Protein AF-A0A2Z6ZZ87-F1 (afdb_monomer_lite)

Sequence (111 aa):
MAIDKATDKAGRTRADIAKRLLSAWDPRLKNALSQCLHGYDDALAALRLAWSDLSKGHYMELYQDANYAGRGFTSCEQAFIDNSLTSPLTTDNRHLSNYCNILQIIANASY

InterPro domains:
  IPR006501 Pectinesterase inhibitor domain [PF04043] (1-102)
  IPR006501 Pectinesterase inhibitor domain [TIGR01614] (1-108)
  IPR035513 Invertase/pectin methylesterase inhibitor domain superfamily [G3DSA:1.20.140.40] (1-109)
  IPR035513 Invertase/pectin methylesterase inhibitor domain superfamily [SSF101148] (1-108)
  IPR052421 Plant Cell Wall Enzyme Inhibitor [PTHR36710] (2-108)

pLDDT: mean 95.93, std 4.04, range [61.66, 98.19]

Organism: NCBI:txid472368

Radius of gyration: 14.27 Å; chains: 1; bounding box: 32×28×37 Å

Secondary structure (DSSP, 8-state):
-HHHHHHHHHHHHHHHHHHHHHH--SHHHHHHHHHHHHHHHHHHHHHHHHHHHHHHT-HHHHHHHHHHHHHHHHHHHHHHHHTT---TTHHHHHHHHHHHHHHHHHHHHT-

Foldseek 3Di:
DLLVVLLVLLVVVLVVLVVCLVVDDDPLSVQLSVLLNVLSVLLNVLSVVLVVCVVVLVLVSVLVSLVSSLVSLVRSCVSCVVSVHHDPCVVSSVSSNVSSVVSNVVSVVSD

Structure (mmCIF, N/CA/C/O backbone):
data_AF-A0A2Z6ZZ87-F1
#
_entry.id   AF-A0A2Z6ZZ87-F1
#
loop_
_atom_site.group_PDB
_atom_site.id
_atom_site.type_symbol
_atom_site.label_atom_id
_atom_site.label_alt_id
_atom_site.label_comp_id
_atom_site.label_asym_id
_atom_site.label_entity_id
_atom_site.label_seq_id
_atom_site.pdbx_PDB_ins_code
_atom_site.Cartn_x
_atom_site.Cartn_y
_atom_site.Cartn_z
_atom_site.occupancy
_atom_site.B_iso_or_equiv
_atom_site.auth_seq_id
_atom_site.auth_comp_id
_atom_site.auth_asym_id
_atom_site.auth_atom_id
_atom_site.pdbx_PDB_model_num
ATOM 1 N N . MET A 1 1 ? -16.642 3.470 4.856 1.00 78.00 1 MET A N 1
ATOM 2 C CA . MET A 1 1 ? -15.891 4.548 5.542 1.00 78.00 1 MET A CA 1
ATOM 3 C C . MET A 1 1 ? -14.581 4.828 4.791 1.00 78.00 1 MET A C 1
ATOM 5 O O . MET A 1 1 ? -14.271 4.081 3.867 1.00 78.00 1 MET A O 1
ATOM 9 N N . ALA A 1 2 ? -13.835 5.903 5.095 1.00 89.62 2 ALA A N 1
ATOM 10 C CA . ALA A 1 2 ? -12.570 6.212 4.397 1.00 89.62 2 ALA A CA 1
ATOM 11 C C . ALA A 1 2 ? -11.536 5.078 4.528 1.00 89.62 2 ALA A C 1
ATOM 13 O O . ALA A 1 2 ? -10.872 4.736 3.553 1.00 89.62 2 ALA A O 1
ATOM 14 N N . ILE A 1 3 ? -11.481 4.446 5.703 1.00 93.44 3 ILE A N 1
ATOM 15 C CA . ILE A 1 3 ? -10.585 3.324 5.987 1.00 93.44 3 ILE A CA 1
ATOM 16 C C . ILE A 1 3 ? -10.903 2.071 5.165 1.00 93.44 3 ILE A C 1
ATOM 18 O O . ILE A 1 3 ? -9.987 1.455 4.637 1.00 93.44 3 ILE A O 1
ATOM 22 N N . ASP A 1 4 ? -12.182 1.742 4.950 1.00 94.56 4 ASP A N 1
ATOM 23 C CA . ASP A 1 4 ? -12.556 0.581 4.127 1.00 94.56 4 ASP A CA 1
ATOM 24 C C . ASP A 1 4 ? -12.129 0.803 2.671 1.00 94.56 4 ASP A C 1
ATOM 26 O O . ASP A 1 4 ? -11.519 -0.061 2.047 1.00 94.56 4 ASP A O 1
ATOM 30 N N . LYS A 1 5 ? -12.359 2.019 2.146 1.00 94.50 5 LYS A N 1
ATOM 31 C CA . LYS A 1 5 ? -11.925 2.393 0.791 1.00 94.50 5 LYS A CA 1
ATOM 32 C C . LYS A 1 5 ? -10.404 2.328 0.642 1.00 94.50 5 LYS A C 1
ATOM 34 O O . LYS A 1 5 ? -9.927 1.914 -0.417 1.00 94.50 5 LYS A O 1
ATOM 39 N N . ALA A 1 6 ? -9.663 2.740 1.672 1.00 95.44 6 ALA A N 1
ATOM 40 C CA . ALA A 1 6 ? -8.209 2.650 1.703 1.00 95.44 6 ALA A CA 1
ATOM 41 C C . ALA A 1 6 ? -7.752 1.187 1.667 1.00 95.44 6 ALA A C 1
ATOM 43 O O . ALA A 1 6 ? -6.984 0.819 0.782 1.00 95.44 6 ALA A O 1
ATOM 44 N N . THR A 1 7 ? -8.284 0.346 2.556 1.00 96.38 7 THR A N 1
ATOM 45 C CA . THR A 1 7 ? -7.941 -1.080 2.659 1.00 96.38 7 THR A CA 1
ATOM 46 C C . THR A 1 7 ? -8.257 -1.836 1.369 1.00 96.38 7 THR A C 1
ATOM 48 O O . THR A 1 7 ? -7.391 -2.529 0.833 1.00 96.38 7 THR A O 1
ATOM 51 N N . ASP A 1 8 ? -9.448 -1.645 0.798 1.00 96.75 8 ASP A N 1
ATOM 52 C CA . ASP A 1 8 ? -9.861 -2.307 -0.446 1.00 96.75 8 ASP A CA 1
ATOM 53 C C . ASP A 1 8 ? -9.016 -1.878 -1.646 1.00 96.75 8 ASP A C 1
ATOM 55 O O . ASP A 1 8 ? -8.719 -2.670 -2.549 1.00 96.75 8 ASP A O 1
ATOM 59 N N . LYS A 1 9 ? -8.668 -0.589 -1.721 1.00 96.88 9 LYS A N 1
ATOM 60 C CA . LYS A 1 9 ? -7.823 -0.084 -2.801 1.00 96.88 9 LYS A CA 1
ATOM 61 C C . LYS A 1 9 ? -6.384 -0.568 -2.630 1.00 96.88 9 LYS A C 1
ATOM 63 O O . LYS A 1 9 ? -5.828 -1.072 -3.599 1.00 96.88 9 LYS A O 1
ATOM 68 N N . ALA A 1 10 ? -5.830 -0.504 -1.421 1.00 97.31 10 ALA A N 1
ATOM 69 C CA . ALA A 1 10 ? -4.483 -0.980 -1.126 1.00 97.31 10 ALA A CA 1
ATOM 70 C C . ALA A 1 10 ? -4.356 -2.477 -1.427 1.00 97.31 10 ALA A C 1
ATOM 72 O O . ALA A 1 10 ? -3.398 -2.885 -2.074 1.00 97.31 10 ALA A O 1
ATOM 73 N N . GLY A 1 11 ? -5.359 -3.284 -1.066 1.00 97.88 11 GLY A N 1
ATOM 74 C CA . GLY A 1 11 ? -5.385 -4.719 -1.352 1.00 97.88 11 GLY A CA 1
ATOM 75 C C . GLY A 1 11 ? -5.366 -5.030 -2.850 1.00 97.88 11 GLY A C 1
ATOM 76 O O . GLY A 1 11 ? -4.602 -5.888 -3.298 1.00 97.88 11 GLY A O 1
ATOM 77 N N . ARG A 1 12 ? -6.157 -4.300 -3.647 1.00 97.81 12 ARG A N 1
ATOM 78 C CA . ARG A 1 12 ? -6.165 -4.443 -5.113 1.00 97.81 12 ARG A CA 1
ATOM 79 C C . ARG A 1 12 ? -4.845 -4.012 -5.740 1.00 97.81 12 ARG A C 1
ATOM 81 O O . ARG A 1 12 ? -4.275 -4.773 -6.518 1.00 97.81 12 ARG A O 1
ATOM 88 N N . THR A 1 13 ? -4.325 -2.846 -5.367 1.00 97.75 13 THR A N 1
ATOM 89 C CA . THR A 1 13 ? -3.053 -2.351 -5.906 1.00 97.75 13 THR A CA 1
ATOM 90 C C . THR A 1 13 ? -1.889 -3.272 -5.518 1.00 97.75 13 THR A C 1
ATOM 92 O O . THR A 1 13 ? -1.061 -3.595 -6.365 1.00 97.75 13 THR A O 1
ATOM 95 N N . ARG A 1 14 ? -1.878 -3.809 -4.292 1.00 98.12 14 ARG A N 1
ATOM 96 C CA . ARG A 1 14 ? -0.922 -4.830 -3.827 1.00 98.12 14 ARG A CA 1
ATOM 97 C C . ARG A 1 14 ? -0.960 -6.096 -4.682 1.00 98.12 14 ARG A C 1
ATOM 99 O O . ARG A 1 14 ? 0.086 -6.610 -5.076 1.00 98.12 14 ARG A O 1
ATOM 106 N N . ALA A 1 15 ? -2.154 -6.594 -5.005 1.00 98.00 15 ALA A N 1
ATOM 107 C CA . ALA A 1 15 ? -2.306 -7.744 -5.896 1.00 98.00 15 ALA A CA 1
ATOM 108 C C . ALA A 1 15 ? -1.783 -7.449 -7.314 1.00 98.00 15 ALA A C 1
ATOM 110 O O . ALA A 1 15 ? -1.150 -8.309 -7.930 1.00 98.00 15 ALA A O 1
ATOM 111 N N . ASP A 1 16 ? -1.992 -6.234 -7.820 1.00 97.19 16 ASP A N 1
ATOM 112 C CA . ASP A 1 16 ? -1.482 -5.819 -9.127 1.00 97.19 16 ASP A CA 1
ATOM 113 C C . ASP A 1 16 ? 0.044 -5.641 -9.139 1.00 97.19 16 ASP A C 1
ATOM 115 O O . ASP A 1 16 ? 0.690 -6.037 -10.112 1.00 97.19 16 ASP A O 1
ATOM 119 N N . ILE A 1 17 ? 0.646 -5.136 -8.055 1.00 97.69 17 ILE A N 1
ATOM 120 C CA . ILE A 1 17 ? 2.108 -5.104 -7.869 1.00 97.69 17 ILE A CA 1
ATOM 121 C C . ILE A 1 17 ? 2.677 -6.522 -7.937 1.00 97.69 17 ILE A C 1
ATOM 123 O O . ILE A 1 17 ? 3.612 -6.768 -8.699 1.00 97.69 17 ILE A O 1
ATOM 127 N N . ALA A 1 18 ? 2.087 -7.465 -7.196 1.00 97.88 18 ALA A N 1
ATOM 128 C CA . ALA A 1 18 ? 2.534 -8.856 -7.183 1.00 97.88 18 ALA A CA 1
ATOM 129 C C . ALA A 1 18 ? 2.470 -9.492 -8.583 1.00 97.88 18 ALA A C 1
ATOM 131 O O . ALA A 1 18 ? 3.425 -10.138 -9.015 1.00 97.88 18 ALA A O 1
ATOM 132 N N . LYS A 1 19 ? 1.390 -9.252 -9.341 1.00 97.31 19 LYS A N 1
ATOM 133 C CA . LYS A 1 19 ? 1.277 -9.718 -10.735 1.00 97.31 19 LYS A CA 1
ATOM 134 C C . LYS A 1 19 ? 2.360 -9.116 -11.630 1.00 97.31 19 LYS A C 1
ATOM 136 O O . LYS A 1 19 ? 3.004 -9.844 -12.382 1.00 97.31 19 LYS A O 1
ATOM 141 N N . ARG A 1 20 ? 2.586 -7.800 -11.538 1.00 96.25 20 ARG A N 1
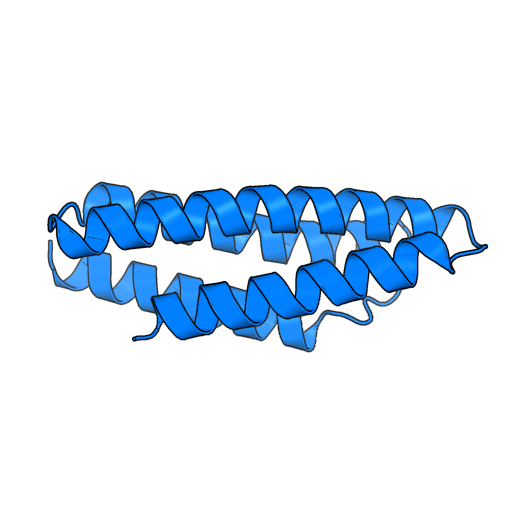ATOM 142 C CA . ARG A 1 20 ? 3.625 -7.106 -12.317 1.00 96.25 20 ARG A CA 1
ATOM 143 C C . ARG A 1 20 ? 5.012 -7.652 -11.996 1.00 96.25 20 ARG A C 1
ATOM 145 O O . ARG A 1 20 ? 5.787 -7.876 -12.922 1.00 96.25 20 ARG A O 1
ATOM 152 N N . LEU A 1 21 ? 5.293 -7.920 -10.720 1.00 96.69 21 LEU A N 1
ATOM 153 C CA . LEU A 1 21 ? 6.570 -8.463 -10.256 1.00 96.69 21 LEU A CA 1
ATOM 154 C C . LEU A 1 21 ? 6.862 -9.836 -10.872 1.00 96.69 21 LEU A C 1
ATOM 156 O O . LEU A 1 21 ? 7.970 -10.055 -11.357 1.00 96.69 21 LEU A O 1
ATOM 160 N N . LEU A 1 22 ? 5.863 -10.724 -10.919 1.00 96.44 22 LEU A N 1
ATOM 161 C CA . LEU A 1 22 ? 5.993 -12.047 -11.542 1.00 96.44 22 LEU A CA 1
ATOM 162 C C . LEU A 1 22 ? 6.333 -11.963 -13.036 1.00 96.44 22 LEU A C 1
ATOM 164 O O . LEU A 1 22 ? 7.086 -12.787 -13.546 1.00 96.44 22 LEU A O 1
ATOM 168 N N . SER A 1 23 ? 5.790 -10.962 -13.730 1.00 95.00 23 SER A N 1
ATOM 169 C CA . 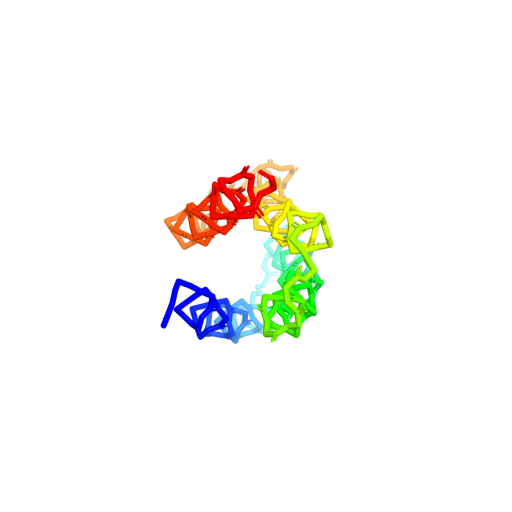SER A 1 23 ? 6.004 -10.755 -15.168 1.00 95.00 23 SER A CA 1
ATOM 170 C C . SER A 1 23 ? 7.201 -9.868 -15.523 1.00 95.00 23 SER A C 1
ATOM 172 O O . SER A 1 23 ? 7.512 -9.725 -16.703 1.00 95.00 23 SER A O 1
ATOM 174 N N . ALA A 1 24 ? 7.845 -9.221 -14.548 1.00 95.69 24 ALA A N 1
ATOM 175 C CA . ALA A 1 24 ? 8.924 -8.277 -14.814 1.00 95.69 24 ALA A CA 1
ATOM 176 C C . ALA A 1 24 ? 10.199 -9.019 -15.239 1.00 95.69 24 ALA A C 1
ATOM 178 O O . ALA A 1 24 ? 10.560 -10.031 -14.646 1.00 95.69 24 ALA A O 1
ATOM 179 N N . TRP A 1 25 ? 10.907 -8.494 -16.240 1.00 95.31 25 TRP A N 1
ATOM 180 C CA . TRP A 1 25 ? 12.197 -9.034 -16.697 1.00 95.31 25 TRP A CA 1
ATOM 181 C C . TRP A 1 25 ? 13.357 -8.106 -16.332 1.00 95.31 25 TRP A C 1
ATOM 183 O O . TRP A 1 25 ? 14.419 -8.593 -15.954 1.00 95.31 25 TRP A O 1
ATOM 193 N N . ASP A 1 26 ? 13.137 -6.785 -16.376 1.00 96.50 26 ASP A N 1
ATOM 194 C CA . ASP A 1 26 ? 14.123 -5.783 -15.955 1.00 96.50 26 ASP A CA 1
ATOM 195 C C . ASP A 1 26 ? 14.411 -5.920 -14.442 1.00 96.50 26 ASP A C 1
ATOM 197 O O . ASP A 1 26 ? 13.485 -5.786 -13.630 1.00 96.50 26 ASP A O 1
ATOM 201 N N . PRO A 1 27 ? 15.673 -6.166 -14.036 1.00 96.62 27 PRO A N 1
ATOM 202 C CA . PRO A 1 27 ? 16.064 -6.248 -12.632 1.00 96.62 27 PRO A CA 1
ATOM 203 C C . PRO A 1 27 ? 15.725 -4.996 -11.814 1.00 96.62 27 PRO A C 1
ATOM 205 O O . PRO A 1 27 ? 15.331 -5.123 -10.655 1.00 96.62 27 PRO A O 1
ATOM 208 N N . ARG A 1 28 ? 15.818 -3.796 -12.403 1.00 97.00 28 ARG A N 1
ATOM 209 C CA . ARG A 1 28 ? 15.466 -2.537 -11.719 1.00 97.00 28 ARG A CA 1
ATOM 210 C C . ARG A 1 28 ? 13.975 -2.473 -11.432 1.00 97.00 28 ARG A C 1
ATOM 212 O O . ARG A 1 28 ? 13.566 -2.111 -10.332 1.00 97.00 28 ARG A O 1
ATOM 219 N N . LEU A 1 29 ? 13.162 -2.892 -12.402 1.00 97.44 29 LEU A N 1
ATOM 220 C CA . LEU A 1 29 ? 11.714 -2.961 -12.237 1.00 97.44 29 LEU A CA 1
ATOM 221 C C . LEU A 1 29 ? 11.326 -4.006 -11.187 1.00 97.44 29 LEU A C 1
ATOM 223 O O . LEU A 1 29 ? 10.460 -3.730 -10.359 1.00 97.44 29 LEU A O 1
ATOM 227 N N . LYS A 1 30 ? 11.984 -5.174 -11.171 1.00 97.62 30 LYS A N 1
ATOM 228 C CA . LYS A 1 30 ? 11.788 -6.178 -10.112 1.00 97.62 30 LYS A CA 1
ATOM 229 C C . LYS A 1 30 ? 12.113 -5.618 -8.733 1.00 97.62 30 LYS A C 1
ATOM 231 O O . LYS A 1 30 ? 11.324 -5.806 -7.813 1.00 97.62 30 LYS A O 1
ATOM 236 N N . ASN A 1 31 ? 13.242 -4.924 -8.597 1.00 97.19 31 ASN A N 1
ATOM 237 C CA . ASN A 1 31 ? 13.652 -4.324 -7.332 1.00 97.19 31 ASN A CA 1
ATOM 238 C C . ASN A 1 31 ? 12.625 -3.287 -6.846 1.00 97.19 31 ASN A C 1
ATOM 240 O O . ASN A 1 31 ? 12.121 -3.404 -5.731 1.00 97.19 31 ASN A O 1
ATOM 244 N N . ALA A 1 32 ? 12.233 -2.344 -7.710 1.00 98.06 32 ALA A N 1
ATOM 245 C CA . ALA A 1 32 ? 11.228 -1.332 -7.382 1.00 98.06 32 ALA A CA 1
ATOM 246 C C . ALA A 1 32 ? 9.874 -1.956 -6.995 1.00 98.06 32 ALA A C 1
ATOM 248 O O . ALA A 1 32 ? 9.289 -1.598 -5.973 1.00 98.06 32 ALA A O 1
ATOM 249 N N . LEU A 1 33 ? 9.391 -2.941 -7.764 1.00 98.19 33 LEU A N 1
ATOM 250 C CA . LEU A 1 33 ? 8.140 -3.645 -7.468 1.00 98.19 33 LEU A CA 1
ATOM 251 C C . LEU A 1 33 ? 8.217 -4.461 -6.172 1.00 98.19 33 LEU A C 1
ATOM 253 O O . LEU A 1 33 ? 7.236 -4.500 -5.438 1.00 98.19 33 LEU A O 1
ATOM 257 N N . SER A 1 34 ? 9.356 -5.088 -5.868 1.00 97.62 34 SER A N 1
ATOM 258 C CA . SER A 1 34 ? 9.548 -5.850 -4.628 1.00 97.62 34 SER A CA 1
ATOM 259 C C . SER A 1 34 ? 9.525 -4.947 -3.395 1.00 97.62 34 SER A C 1
ATOM 261 O O . SER A 1 34 ? 8.870 -5.275 -2.409 1.00 97.62 34 SER A O 1
ATOM 263 N N . GLN A 1 35 ? 10.205 -3.799 -3.449 1.00 97.00 35 GLN A N 1
ATOM 264 C CA . GLN A 1 35 ? 10.184 -2.814 -2.363 1.00 97.00 35 GLN A CA 1
ATOM 265 C C . GLN A 1 35 ? 8.788 -2.213 -2.188 1.00 97.00 35 GLN A C 1
ATOM 267 O O . GLN A 1 35 ? 8.284 -2.117 -1.071 1.00 97.00 35 GLN A O 1
ATOM 272 N N . CYS A 1 36 ? 8.128 -1.881 -3.300 1.00 97.06 36 CYS A N 1
ATOM 273 C CA . CYS A 1 36 ? 6.752 -1.410 -3.276 1.00 97.06 36 CYS A CA 1
ATOM 274 C C . CYS A 1 36 ? 5.804 -2.459 -2.670 1.00 97.06 36 CYS A C 1
ATOM 276 O O . CYS A 1 36 ? 4.960 -2.111 -1.850 1.00 97.06 36 CYS A O 1
ATOM 278 N N . LEU A 1 37 ? 5.960 -3.745 -3.010 1.00 97.38 37 LEU A N 1
ATOM 279 C CA . LEU A 1 37 ? 5.141 -4.823 -2.451 1.00 97.38 37 LEU A CA 1
ATOM 280 C C . LEU A 1 37 ? 5.274 -4.903 -0.927 1.00 97.38 37 LEU A C 1
ATOM 282 O O . LEU A 1 37 ? 4.259 -4.996 -0.241 1.00 97.38 37 LEU A O 1
ATOM 286 N N . HIS A 1 38 ? 6.502 -4.806 -0.411 1.00 96.00 38 HIS A N 1
ATOM 287 C CA . HIS A 1 38 ? 6.758 -4.787 1.028 1.00 96.00 38 HIS A CA 1
ATOM 288 C C . HIS A 1 38 ? 6.093 -3.582 1.707 1.00 96.00 38 HIS A C 1
ATOM 290 O O . HIS A 1 38 ? 5.342 -3.760 2.662 1.00 96.00 38 HIS A O 1
ATOM 296 N N . GLY A 1 39 ? 6.252 -2.378 1.144 1.00 95.56 39 GLY A N 1
ATOM 297 C CA . GLY A 1 39 ? 5.597 -1.174 1.667 1.00 95.56 39 GLY A CA 1
ATOM 298 C C . GLY A 1 39 ? 4.065 -1.260 1.665 1.00 95.56 39 GLY A C 1
ATOM 299 O O . GLY A 1 39 ? 3.418 -0.742 2.572 1.00 95.56 39 GLY A O 1
ATOM 300 N N . TYR A 1 40 ? 3.468 -1.943 0.683 1.00 97.81 40 TYR A N 1
ATOM 301 C CA . TYR A 1 40 ? 2.024 -2.196 0.649 1.00 97.81 40 TYR A CA 1
ATOM 302 C C . TYR A 1 40 ? 1.567 -3.240 1.672 1.00 97.81 40 TYR A C 1
ATOM 304 O O . TYR A 1 40 ? 0.467 -3.103 2.209 1.00 97.81 40 TYR A O 1
ATOM 312 N N . ASP A 1 41 ? 2.369 -4.271 1.943 1.00 97.31 41 ASP A N 1
ATOM 313 C CA . ASP A 1 41 ? 2.066 -5.264 2.979 1.00 97.31 41 ASP A CA 1
ATOM 314 C C . ASP A 1 41 ? 2.067 -4.623 4.373 1.00 97.31 41 ASP A C 1
ATOM 316 O O . ASP A 1 41 ? 1.105 -4.795 5.130 1.00 97.31 41 ASP A O 1
ATOM 320 N N . ASP A 1 42 ? 3.070 -3.792 4.654 1.00 95.69 42 ASP A N 1
ATOM 321 C CA . ASP A 1 42 ? 3.174 -3.018 5.893 1.00 95.69 42 ASP A CA 1
ATOM 322 C C . ASP A 1 42 ? 2.025 -2.005 6.021 1.00 95.69 42 ASP A C 1
ATOM 324 O O . ASP A 1 42 ? 1.370 -1.911 7.064 1.00 95.69 42 ASP A O 1
ATOM 328 N N . ALA A 1 43 ? 1.702 -1.290 4.938 1.00 97.56 43 ALA A N 1
ATOM 329 C CA . ALA A 1 43 ? 0.595 -0.338 4.933 1.00 97.56 43 ALA A CA 1
ATOM 330 C C . ALA A 1 43 ? -0.767 -1.014 5.140 1.00 97.56 43 ALA A C 1
ATOM 332 O O . ALA A 1 43 ? -1.623 -0.478 5.842 1.00 97.56 43 ALA A O 1
ATOM 333 N N . LEU A 1 44 ? -0.983 -2.202 4.568 1.00 98.12 44 LEU A N 1
ATOM 334 C CA . LEU A 1 44 ? -2.201 -2.982 4.793 1.00 98.12 44 LEU A CA 1
ATOM 335 C C . LEU A 1 44 ? -2.313 -3.475 6.235 1.00 98.12 44 LEU A C 1
ATOM 337 O O . LEU A 1 44 ? -3.423 -3.518 6.768 1.00 98.12 44 LEU A O 1
ATOM 341 N N . ALA A 1 45 ? -1.203 -3.858 6.867 1.00 97.62 45 ALA A N 1
ATOM 342 C CA . ALA A 1 45 ? -1.201 -4.212 8.282 1.00 97.62 45 ALA A CA 1
ATOM 343 C C . ALA A 1 45 ? -1.609 -3.007 9.145 1.00 97.62 45 ALA A C 1
ATOM 345 O O . ALA A 1 45 ? -2.540 -3.125 9.941 1.00 97.62 45 ALA A O 1
ATOM 346 N N . ALA A 1 46 ? -1.014 -1.837 8.909 1.00 97.94 46 ALA A N 1
ATOM 347 C CA . ALA A 1 46 ? -1.359 -0.617 9.637 1.00 97.94 46 ALA A CA 1
ATOM 348 C C . ALA A 1 46 ? -2.797 -0.143 9.382 1.00 97.94 46 ALA A C 1
ATOM 350 O O . ALA A 1 46 ? -3.490 0.229 10.320 1.00 97.94 46 ALA A O 1
ATOM 351 N N . LEU A 1 47 ? -3.321 -0.241 8.154 1.00 97.94 47 LEU A N 1
ATOM 352 C CA . LEU A 1 47 ? -4.730 0.080 7.884 1.00 97.94 47 LEU A CA 1
ATOM 353 C C . LEU A 1 47 ? -5.709 -0.824 8.652 1.00 97.94 47 LEU A C 1
ATOM 355 O O . LEU A 1 47 ? -6.795 -0.377 9.021 1.00 97.94 47 LEU A O 1
ATOM 359 N N . ARG A 1 48 ? -5.347 -2.086 8.918 1.00 96.81 48 ARG A N 1
ATOM 360 C CA . ARG A 1 48 ? -6.163 -2.981 9.757 1.00 96.81 48 ARG A CA 1
ATOM 361 C C . ARG A 1 48 ? -6.113 -2.588 11.232 1.00 96.81 48 ARG A C 1
ATOM 363 O O . ARG A 1 48 ? -7.140 -2.673 11.902 1.00 96.81 48 ARG A O 1
ATOM 370 N N . LEU A 1 49 ? -4.951 -2.162 11.725 1.00 97.31 49 LEU A N 1
ATOM 371 C CA . LEU A 1 49 ? -4.796 -1.668 13.095 1.00 97.31 49 LEU A CA 1
ATOM 372 C C . LEU A 1 49 ? -5.573 -0.358 13.291 1.00 97.31 49 LEU A C 1
ATOM 374 O O . LEU A 1 49 ? -6.477 -0.320 14.124 1.00 97.31 49 LEU A O 1
ATOM 378 N N . ALA A 1 50 ? -5.399 0.604 12.381 1.00 96.69 50 ALA A N 1
ATOM 379 C CA . ALA A 1 50 ? -6.179 1.837 12.314 1.00 96.69 50 ALA A CA 1
ATOM 380 C C . ALA A 1 50 ? -7.696 1.576 12.342 1.00 96.69 50 ALA A C 1
ATOM 382 O O . ALA A 1 50 ? -8.455 2.313 12.968 1.00 96.69 50 ALA A O 1
ATOM 383 N N . TRP A 1 51 ? -8.170 0.515 11.682 1.00 96.62 51 TRP A N 1
ATOM 384 C CA . TRP A 1 51 ? -9.589 0.154 11.696 1.00 96.62 51 TRP A CA 1
ATOM 385 C C . TRP A 1 51 ? -10.041 -0.288 13.088 1.00 96.62 51 TRP A C 1
ATOM 387 O O . TRP A 1 51 ? -11.077 0.168 13.579 1.00 96.62 51 TRP A O 1
ATOM 397 N N . SER A 1 52 ? -9.240 -1.133 13.741 1.00 96.38 52 SER A N 1
ATOM 398 C CA . SER A 1 52 ? -9.458 -1.536 15.132 1.00 96.38 52 SER A CA 1
ATOM 399 C C . SER A 1 52 ? -9.474 -0.317 16.056 1.00 96.38 52 SER A C 1
ATOM 401 O O . SER A 1 52 ? -10.377 -0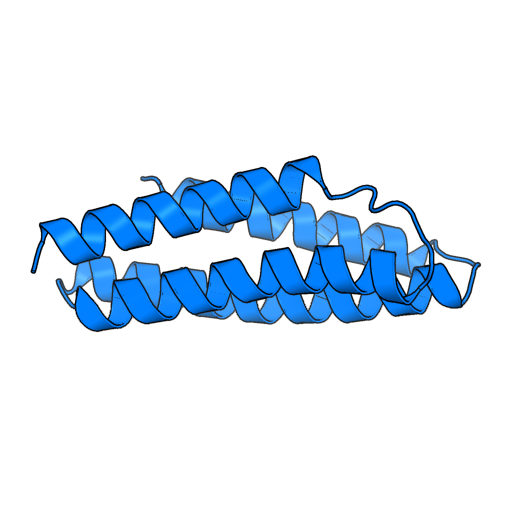.196 16.882 1.00 96.38 52 SER A O 1
ATOM 403 N N . ASP A 1 53 ? -8.531 0.603 15.901 1.00 96.00 53 ASP A N 1
ATOM 404 C CA . ASP A 1 53 ? -8.388 1.751 16.795 1.00 96.00 53 ASP A CA 1
ATOM 405 C C . ASP A 1 53 ? -9.497 2.781 16.618 1.00 96.00 53 ASP A C 1
ATOM 407 O O . ASP A 1 53 ? -10.065 3.251 17.605 1.00 96.00 53 ASP A O 1
ATOM 411 N N . LEU A 1 54 ? -9.932 3.018 15.379 1.00 94.06 54 LEU A N 1
ATOM 412 C CA . LEU A 1 54 ? -11.130 3.808 15.107 1.00 94.06 54 LEU A CA 1
ATOM 413 C C . LEU A 1 54 ? -12.376 3.201 15.771 1.00 94.06 54 LEU A C 1
ATOM 415 O O . LEU A 1 54 ? -13.182 3.935 16.335 1.00 94.06 54 LEU A O 1
ATOM 419 N N . SER A 1 55 ? -12.528 1.872 15.753 1.00 93.88 55 SER A N 1
ATOM 420 C CA . SER A 1 55 ? -13.673 1.205 16.396 1.00 93.88 55 SER A CA 1
ATOM 421 C C . SER A 1 55 ? -13.659 1.297 17.928 1.00 93.88 55 SER A C 1
ATOM 423 O O . SER A 1 55 ? -14.714 1.232 18.557 1.00 93.88 55 SER A O 1
ATOM 425 N N . LYS A 1 56 ? -12.473 1.464 18.525 1.00 95.62 56 LYS A N 1
ATOM 426 C CA . LYS A 1 56 ? -12.260 1.568 19.977 1.00 95.62 56 LYS A CA 1
ATOM 427 C C . LYS A 1 56 ? -12.200 3.014 20.477 1.00 95.62 56 LYS A C 1
ATOM 429 O O . LYS A 1 56 ? -12.158 3.227 21.684 1.00 95.62 56 LYS A O 1
ATOM 434 N N . GLY A 1 57 ? -12.189 3.999 19.575 1.00 94.56 57 GLY A N 1
ATOM 435 C CA . GLY A 1 57 ? -11.983 5.409 19.919 1.00 94.56 57 GLY A CA 1
ATOM 436 C C . GLY A 1 57 ? -10.538 5.745 20.311 1.00 94.56 57 GLY A C 1
ATOM 437 O O . GLY A 1 57 ? -10.299 6.738 20.990 1.00 94.56 57 GLY A O 1
ATOM 438 N N . HIS A 1 58 ? -9.570 4.923 19.903 1.00 97.00 58 HIS A N 1
ATOM 439 C CA . HIS A 1 58 ? -8.139 5.122 20.138 1.00 97.00 58 HIS A CA 1
ATOM 440 C C . HIS A 1 58 ? -7.556 6.058 19.068 1.00 97.00 58 HIS A C 1
ATOM 442 O O . HIS A 1 58 ? -6.899 5.640 18.114 1.00 97.00 58 HIS A O 1
ATOM 448 N N . TYR A 1 59 ? -7.887 7.347 19.152 1.00 96.06 59 TYR A N 1
ATOM 449 C CA . TYR A 1 59 ? -7.597 8.284 18.063 1.00 96.06 59 TYR A CA 1
ATOM 450 C C . TYR A 1 59 ? -6.103 8.613 17.906 1.00 96.06 59 TYR A C 1
ATOM 452 O O . TYR A 1 59 ? -5.665 8.909 16.796 1.00 96.06 59 TYR A O 1
ATOM 460 N N . MET A 1 60 ? -5.295 8.512 18.966 1.00 96.50 60 MET A N 1
ATO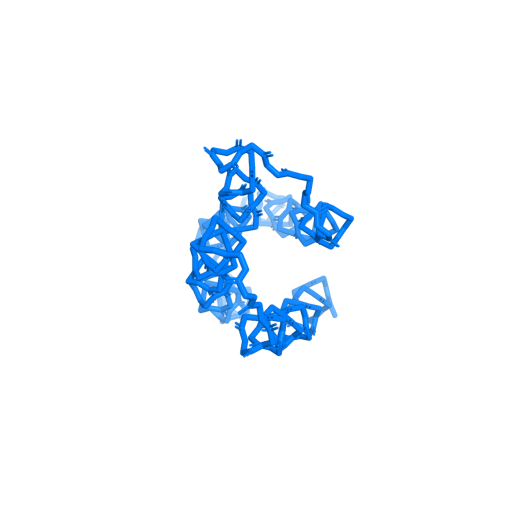M 461 C CA . MET A 1 60 ? -3.842 8.698 18.858 1.00 96.50 60 MET A CA 1
ATOM 462 C C . MET A 1 60 ? -3.195 7.576 18.038 1.00 96.50 60 MET A C 1
ATOM 464 O O . MET A 1 60 ? -2.391 7.843 17.144 1.00 96.50 60 MET A O 1
ATOM 468 N N . GLU A 1 61 ? -3.577 6.332 18.306 1.00 97.62 61 GLU A N 1
ATOM 469 C CA . GLU A 1 61 ? -3.113 5.138 17.605 1.00 97.62 61 GLU A CA 1
ATOM 470 C C . GLU A 1 61 ? -3.615 5.134 16.156 1.00 97.62 61 GLU A C 1
ATOM 472 O O . GLU A 1 61 ? -2.815 4.983 15.233 1.00 97.62 61 GLU A O 1
ATOM 477 N N . LEU A 1 62 ? -4.892 5.479 15.930 1.00 97.12 62 LEU A N 1
ATOM 478 C CA . LEU A 1 62 ? -5.439 5.690 14.584 1.00 97.12 62 LEU A CA 1
ATOM 479 C C . LEU A 1 62 ? -4.592 6.678 13.769 1.00 97.12 62 LEU A C 1
ATOM 481 O O . LEU A 1 62 ? -4.321 6.434 12.590 1.00 97.12 62 LEU A O 1
ATOM 485 N N . TYR A 1 63 ? -4.184 7.802 14.368 1.00 97.75 63 TYR A N 1
ATOM 486 C CA . TYR A 1 63 ? -3.328 8.779 13.697 1.00 97.75 63 TYR A CA 1
ATOM 487 C C . TYR A 1 63 ? -1.973 8.168 13.315 1.00 97.75 63 TYR A C 1
ATOM 489 O O . TYR A 1 63 ? -1.515 8.341 12.181 1.00 97.75 63 TYR A O 1
ATOM 497 N N . GLN A 1 64 ? -1.334 7.454 14.246 1.00 97.88 64 GLN A N 1
ATOM 498 C CA . GLN A 1 64 ? -0.024 6.834 14.036 1.00 97.88 64 GLN A CA 1
ATOM 499 C C . GLN A 1 64 ? -0.070 5.765 12.941 1.00 97.88 64 GLN A C 1
ATOM 501 O O . GLN A 1 64 ? 0.748 5.803 12.017 1.00 97.88 64 GLN A O 1
ATOM 506 N N . ASP A 1 65 ? -1.058 4.878 12.982 1.00 98.00 65 ASP A N 1
ATOM 507 C CA . ASP A 1 65 ? -1.225 3.812 11.999 1.00 98.00 65 ASP A CA 1
ATOM 508 C C . ASP A 1 65 ? -1.582 4.356 10.615 1.00 98.00 65 ASP A C 1
ATOM 510 O O . ASP A 1 65 ? -1.037 3.914 9.599 1.00 98.00 65 ASP A O 1
ATOM 514 N N . ALA A 1 66 ? -2.441 5.377 10.549 1.00 97.44 66 ALA A N 1
ATOM 515 C CA . ALA A 1 66 ? -2.737 6.055 9.294 1.00 97.44 66 ALA A CA 1
ATOM 516 C C . ALA A 1 66 ? -1.487 6.739 8.712 1.00 97.44 66 ALA A C 1
ATOM 518 O O . ALA A 1 66 ? -1.272 6.683 7.497 1.00 97.44 66 ALA A O 1
ATOM 519 N N . ASN A 1 67 ? -0.644 7.346 9.556 1.00 97.19 67 ASN A N 1
ATOM 520 C CA . ASN A 1 67 ? 0.631 7.925 9.129 1.00 97.19 67 ASN A CA 1
ATOM 521 C C . ASN A 1 67 ? 1.581 6.848 8.591 1.00 97.19 67 ASN A C 1
ATOM 523 O O . ASN A 1 67 ? 2.160 7.022 7.516 1.00 97.19 67 ASN A O 1
ATOM 527 N N . TYR A 1 68 ? 1.710 5.727 9.301 1.00 97.44 68 TYR A N 1
ATOM 528 C CA . TYR A 1 68 ? 2.569 4.616 8.902 1.00 97.44 68 TYR A CA 1
ATOM 529 C C . TYR A 1 68 ? 2.123 4.002 7.568 1.00 97.44 68 TYR A C 1
ATOM 531 O O . TYR A 1 68 ? 2.942 3.840 6.661 1.00 97.44 68 TYR A O 1
ATOM 539 N N . ALA A 1 69 ? 0.820 3.776 7.379 1.00 97.81 69 ALA A N 1
ATOM 540 C CA . ALA A 1 69 ? 0.276 3.332 6.097 1.00 97.81 69 ALA A CA 1
ATOM 541 C C . ALA A 1 69 ? 0.583 4.318 4.955 1.00 97.81 69 ALA A C 1
ATOM 543 O O . ALA A 1 69 ? 1.037 3.910 3.884 1.00 97.81 69 ALA A O 1
ATOM 544 N N . GLY A 1 70 ? 0.418 5.624 5.195 1.00 97.62 70 GLY A N 1
ATOM 545 C CA . GLY A 1 70 ? 0.752 6.667 4.219 1.00 97.62 70 GLY A CA 1
ATOM 546 C C . GLY A 1 70 ? 2.228 6.659 3.801 1.00 97.62 70 GLY A C 1
ATOM 547 O O . GLY A 1 70 ? 2.550 6.873 2.625 1.00 97.62 70 GLY A O 1
ATOM 548 N N . ARG A 1 71 ? 3.135 6.359 4.741 1.00 96.56 71 ARG A N 1
ATOM 549 C CA . ARG A 1 71 ? 4.566 6.193 4.447 1.00 96.56 71 ARG A CA 1
ATOM 550 C C . ARG A 1 71 ? 4.813 5.003 3.532 1.00 96.56 71 ARG A C 1
ATOM 552 O O . ARG A 1 71 ? 5.555 5.173 2.577 1.00 96.56 71 ARG A O 1
ATOM 559 N N . GLY A 1 72 ? 4.148 3.865 3.737 1.00 95.94 72 GLY A N 1
ATOM 560 C CA . GLY A 1 72 ? 4.280 2.699 2.852 1.00 95.94 72 GLY A CA 1
ATOM 561 C C . GLY A 1 72 ? 3.975 3.020 1.381 1.00 95.94 72 GLY A C 1
ATOM 562 O O . GLY A 1 72 ? 4.745 2.659 0.488 1.00 95.94 72 GLY A O 1
ATOM 563 N N . PHE A 1 73 ? 2.917 3.794 1.116 1.00 96.56 73 PHE A N 1
ATOM 564 C CA . PHE A 1 73 ? 2.571 4.228 -0.248 1.00 96.56 73 PHE A CA 1
ATOM 565 C C . PHE A 1 73 ? 3.578 5.226 -0.833 1.00 96.56 73 PHE A C 1
ATOM 567 O O . PHE A 1 73 ? 3.887 5.179 -2.024 1.00 96.56 73 PHE A O 1
ATOM 574 N N . THR A 1 74 ? 4.122 6.108 0.005 1.00 95.56 74 THR A N 1
ATOM 575 C CA . THR A 1 74 ? 5.150 7.078 -0.401 1.00 95.56 74 THR A CA 1
ATOM 576 C C . THR A 1 74 ? 6.482 6.383 -0.688 1.00 95.56 74 THR A C 1
ATOM 578 O O . THR A 1 74 ? 7.120 6.662 -1.699 1.00 95.56 74 THR A O 1
ATOM 581 N N . SER A 1 75 ? 6.871 5.421 0.149 1.00 95.06 75 SER A N 1
ATOM 582 C CA . SER A 1 75 ? 8.057 4.587 -0.035 1.00 95.06 75 SER A CA 1
ATOM 583 C C . SER A 1 75 ? 7.966 3.734 -1.296 1.00 95.06 75 SER A C 1
ATOM 585 O O . SER A 1 75 ? 8.971 3.574 -1.981 1.00 95.06 75 SER A O 1
ATOM 587 N N . CYS A 1 76 ? 6.774 3.245 -1.661 1.00 96.88 76 CYS A N 1
ATOM 588 C CA . CYS A 1 76 ? 6.582 2.605 -2.961 1.00 96.88 76 CYS A CA 1
ATOM 589 C C . CYS A 1 76 ? 6.938 3.556 -4.113 1.00 96.88 76 CYS A C 1
ATOM 591 O O . CYS A 1 76 ? 7.684 3.165 -5.006 1.00 96.88 76 CYS A O 1
ATOM 593 N N . GLU A 1 77 ? 6.441 4.797 -4.102 1.00 96.12 77 GLU A N 1
ATOM 594 C CA . GLU A 1 77 ? 6.771 5.776 -5.145 1.00 96.12 77 GLU A CA 1
ATOM 595 C C . GLU A 1 77 ? 8.276 6.070 -5.188 1.00 96.12 77 GLU A C 1
ATOM 597 O O . GLU A 1 77 ? 8.881 6.076 -6.263 1.00 96.12 77 GLU A O 1
ATOM 602 N N . GLN A 1 78 ? 8.890 6.226 -4.013 1.00 96.19 78 GLN A N 1
ATOM 603 C CA . GLN A 1 78 ? 10.325 6.451 -3.881 1.00 96.19 78 GLN A CA 1
ATOM 604 C C . GLN A 1 78 ? 11.144 5.288 -4.452 1.00 96.19 78 GLN A C 1
ATOM 606 O O . GLN A 1 78 ? 12.123 5.530 -5.148 1.00 96.19 78 GLN A O 1
ATOM 611 N N . ALA A 1 79 ? 10.706 4.039 -4.274 1.00 96.88 79 ALA A N 1
ATOM 612 C CA . ALA A 1 79 ? 11.399 2.877 -4.826 1.00 96.88 79 ALA A CA 1
ATOM 613 C C . ALA A 1 79 ? 11.505 2.923 -6.361 1.00 96.88 79 ALA A C 1
ATOM 61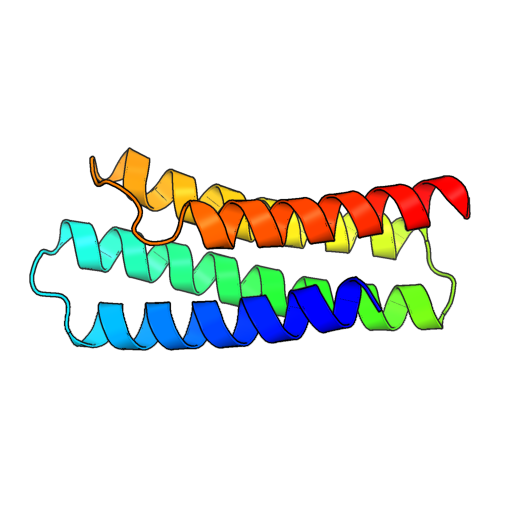5 O O . ALA A 1 79 ? 12.508 2.486 -6.926 1.00 96.88 79 ALA A O 1
ATOM 616 N N . PHE A 1 80 ? 10.506 3.467 -7.065 1.00 97.62 80 PHE A N 1
ATOM 617 C CA . PHE A 1 80 ? 10.614 3.671 -8.514 1.00 97.62 80 PHE A CA 1
ATOM 618 C C . PHE A 1 80 ? 11.608 4.784 -8.853 1.00 97.62 80 PHE A C 1
ATOM 620 O O . PHE A 1 80 ? 12.443 4.592 -9.738 1.00 97.62 80 PHE A O 1
ATOM 627 N N . ILE A 1 81 ? 11.571 5.898 -8.118 1.00 96.62 81 ILE A N 1
ATOM 628 C CA . ILE A 1 81 ? 12.498 7.026 -8.293 1.00 96.62 81 ILE A CA 1
ATOM 629 C C . ILE A 1 81 ? 13.951 6.580 -8.074 1.00 96.62 81 ILE A C 1
ATOM 631 O O . ILE A 1 81 ? 14.800 6.833 -8.928 1.00 96.62 81 ILE A O 1
ATOM 635 N N . ASP A 1 82 ? 14.224 5.843 -6.997 1.00 96.25 82 ASP A N 1
ATOM 636 C CA . ASP A 1 82 ? 15.559 5.338 -6.643 1.00 96.25 82 ASP A CA 1
ATOM 637 C C . ASP A 1 82 ? 16.118 4.382 -7.705 1.00 96.25 82 ASP A C 1
ATOM 639 O O . ASP A 1 82 ? 17.326 4.305 -7.926 1.00 96.25 82 ASP A O 1
ATOM 643 N N . ASN A 1 83 ? 15.235 3.680 -8.418 1.00 95.62 83 ASN A N 1
ATOM 644 C CA . ASN A 1 83 ? 15.598 2.809 -9.535 1.00 95.62 83 ASN A CA 1
ATOM 645 C C . ASN A 1 83 ? 15.584 3.531 -10.898 1.00 95.62 83 ASN A C 1
ATOM 647 O O . ASN A 1 83 ? 15.766 2.882 -11.931 1.00 95.62 83 ASN A O 1
ATOM 651 N N . SER A 1 84 ? 15.406 4.859 -10.921 1.00 96.81 84 SER A N 1
ATOM 652 C CA . SER A 1 84 ? 15.301 5.686 -12.135 1.00 96.81 84 SER A CA 1
ATOM 653 C C . SER A 1 84 ? 14.175 5.240 -13.080 1.00 96.81 84 SER A C 1
ATOM 655 O O . SER A 1 84 ? 14.340 5.207 -14.301 1.00 96.81 84 SER A O 1
ATOM 657 N N . LEU A 1 85 ? 13.030 4.865 -12.511 1.00 96.44 85 LEU A N 1
ATOM 658 C CA . LEU A 1 85 ? 11.839 4.409 -13.223 1.00 96.44 85 LEU A CA 1
ATOM 659 C C . LEU A 1 85 ? 10.662 5.353 -12.973 1.00 96.44 85 LEU A C 1
ATOM 661 O O . LEU A 1 85 ? 10.510 5.929 -11.898 1.00 96.44 85 LEU A O 1
ATOM 665 N N . THR A 1 86 ? 9.765 5.449 -13.951 1.00 95.94 86 THR A N 1
ATOM 666 C CA . THR A 1 86 ? 8.447 6.049 -13.732 1.00 95.94 86 THR A CA 1
ATOM 667 C C . THR A 1 86 ? 7.533 5.025 -13.068 1.00 95.94 86 THR A C 1
ATOM 669 O O . THR A 1 86 ? 7.334 3.927 -13.593 1.00 95.94 86 THR A O 1
ATOM 672 N N . SER A 1 87 ? 6.964 5.386 -11.919 1.00 95.25 87 SER A N 1
ATOM 673 C CA . SER A 1 87 ? 6.011 4.541 -11.203 1.00 95.25 87 SER A CA 1
ATOM 674 C C . SER A 1 87 ? 4.717 4.380 -12.012 1.00 95.25 87 SER A C 1
ATOM 676 O O . SER A 1 87 ? 4.067 5.371 -12.350 1.00 95.25 87 SER A O 1
ATOM 678 N N . PRO A 1 88 ? 4.267 3.145 -12.298 1.00 94.88 88 PRO A N 1
ATOM 679 C CA . PRO A 1 88 ? 2.941 2.914 -12.861 1.00 94.88 88 PRO A CA 1
ATOM 680 C C . PRO A 1 88 ? 1.831 3.063 -11.805 1.00 94.88 88 PRO A C 1
ATOM 682 O O . PRO A 1 88 ? 0.660 2.854 -12.115 1.00 94.88 88 PRO A O 1
ATOM 685 N N . LEU A 1 89 ? 2.193 3.375 -10.556 1.00 96.56 89 LEU A N 1
ATOM 686 C CA . LEU A 1 89 ? 1.318 3.360 -9.386 1.00 96.56 89 LEU A CA 1
ATOM 687 C C . LEU A 1 89 ? 1.141 4.752 -8.777 1.00 96.56 89 LEU A C 1
ATOM 689 O O . LEU A 1 89 ? 0.409 4.879 -7.802 1.00 96.56 89 LEU A O 1
ATOM 693 N N . THR A 1 90 ? 1.735 5.804 -9.353 1.00 96.88 90 THR A N 1
ATOM 694 C CA . THR A 1 90 ? 1.711 7.175 -8.810 1.00 96.88 90 THR A CA 1
ATOM 695 C C . THR A 1 90 ? 0.308 7.649 -8.432 1.00 96.88 90 THR A C 1
ATOM 697 O O . THR A 1 90 ? 0.095 8.243 -7.375 1.00 96.88 90 THR A O 1
ATOM 700 N N . THR A 1 91 ? -0.685 7.394 -9.287 1.00 97.06 91 THR A N 1
ATOM 701 C CA . THR A 1 91 ? -2.079 7.777 -9.015 1.00 97.06 91 THR A CA 1
ATOM 702 C C . THR A 1 91 ? -2.662 6.997 -7.841 1.00 97.06 91 THR A C 1
ATOM 704 O O . THR A 1 91 ? -3.321 7.585 -6.985 1.00 97.06 91 THR A O 1
ATOM 707 N N . ASP A 1 92 ? -2.391 5.696 -7.764 1.00 97.06 92 ASP A N 1
ATOM 708 C CA . ASP A 1 92 ? -2.884 4.840 -6.689 1.00 97.06 92 ASP A CA 1
ATOM 709 C C . ASP A 1 92 ? -2.213 5.163 -5.355 1.00 97.06 92 ASP A C 1
ATOM 711 O O . ASP A 1 92 ? -2.926 5.369 -4.373 1.00 97.06 92 ASP A O 1
ATOM 715 N N . ASN A 1 93 ? -0.885 5.308 -5.348 1.00 96.88 93 ASN A N 1
ATOM 716 C CA . ASN A 1 93 ? -0.093 5.727 -4.192 1.00 96.88 93 ASN A CA 1
ATOM 717 C C . ASN A 1 93 ? -0.635 7.042 -3.624 1.00 96.88 93 ASN A C 1
ATOM 719 O O . ASN A 1 93 ? -0.937 7.137 -2.439 1.00 96.88 93 ASN A O 1
ATOM 723 N N . ARG A 1 94 ? -0.870 8.039 -4.482 1.00 96.69 94 ARG A N 1
ATOM 724 C CA . ARG A 1 94 ? -1.426 9.337 -4.076 1.00 96.69 94 ARG A CA 1
ATOM 725 C C . ARG A 1 94 ? -2.855 9.239 -3.547 1.00 96.69 94 ARG A C 1
ATOM 727 O O . ARG A 1 94 ? -3.173 9.870 -2.543 1.00 96.69 94 ARG A O 1
ATOM 734 N N . HIS A 1 95 ? -3.728 8.470 -4.196 1.00 96.12 95 HIS A N 1
ATOM 735 C CA . HIS A 1 95 ? -5.092 8.265 -3.699 1.00 96.12 95 HIS A CA 1
ATOM 736 C C . HIS A 1 95 ? -5.101 7.590 -2.326 1.00 96.12 95 HIS A C 1
ATOM 738 O O . HIS A 1 95 ? -5.882 7.976 -1.459 1.00 96.12 95 HIS A O 1
ATOM 744 N N . LEU A 1 96 ? -4.227 6.609 -2.121 1.00 97.25 96 LEU A N 1
ATOM 745 C CA . LEU A 1 96 ? -4.085 5.909 -0.852 1.00 97.25 96 LEU A CA 1
ATOM 746 C C . LEU A 1 96 ? -3.505 6.811 0.242 1.00 97.25 96 LEU A C 1
ATOM 748 O O . LEU A 1 96 ? -4.087 6.883 1.324 1.00 97.25 96 LEU A O 1
ATOM 752 N N . SER A 1 97 ? -2.475 7.604 -0.062 1.00 96.12 97 SER A N 1
ATOM 753 C CA . SER A 1 97 ? -1.969 8.634 0.853 1.00 96.12 97 SER A CA 1
ATOM 754 C C . SER A 1 97 ? -3.045 9.659 1.224 1.00 96.12 97 SER A C 1
ATOM 756 O O . SER A 1 97 ? -3.149 10.048 2.384 1.00 96.12 97 SER A O 1
ATOM 758 N N . ASN A 1 98 ? -3.910 10.053 0.284 1.00 96.19 98 ASN A N 1
ATOM 759 C CA . ASN A 1 98 ? -5.024 10.955 0.583 1.00 96.19 98 ASN A CA 1
ATOM 760 C C . ASN A 1 98 ? -6.038 10.330 1.552 1.00 96.19 98 ASN A C 1
ATOM 762 O O . ASN A 1 98 ? -6.534 11.030 2.434 1.00 96.19 98 ASN A O 1
ATOM 766 N N . TYR A 1 99 ? -6.327 9.029 1.441 1.00 97.31 99 TYR A N 1
ATOM 767 C CA . TYR A 1 99 ? -7.159 8.353 2.439 1.00 97.31 99 TYR A CA 1
ATOM 768 C C . TYR A 1 99 ? -6.496 8.341 3.819 1.00 97.31 99 TYR A C 1
ATOM 770 O O . TYR A 1 99 ? -7.159 8.659 4.804 1.00 97.31 99 TYR A O 1
ATOM 778 N N . CYS A 1 100 ? -5.195 8.055 3.897 1.00 97.25 100 CYS A N 1
ATOM 779 C CA . CYS A 1 100 ? -4.434 8.135 5.146 1.00 97.25 100 CYS A CA 1
ATOM 780 C C . CYS A 1 100 ? -4.454 9.542 5.757 1.00 97.25 100 CYS A C 1
ATOM 782 O O . CYS A 1 100 ? -4.564 9.678 6.974 1.00 97.25 100 CYS A O 1
ATOM 784 N N . ASN A 1 101 ? -4.396 10.591 4.937 1.00 96.50 101 ASN A N 1
ATOM 785 C CA . ASN A 1 101 ? -4.507 11.973 5.409 1.00 96.50 101 ASN A CA 1
ATOM 786 C C . ASN A 1 101 ? -5.905 12.271 5.968 1.00 96.50 101 ASN A C 1
ATOM 788 O O . ASN A 1 101 ? -6.023 12.901 7.014 1.00 96.50 101 ASN A O 1
ATOM 792 N N . ILE A 1 102 ? -6.967 11.779 5.322 1.00 96.50 102 ILE A N 1
ATOM 793 C CA . ILE A 1 102 ? -8.339 11.904 5.842 1.00 96.50 102 ILE A CA 1
ATOM 794 C C . ILE A 1 102 ? -8.466 11.211 7.206 1.00 96.50 102 ILE A C 1
ATOM 796 O O . ILE A 1 102 ? -9.057 11.781 8.118 1.00 96.50 102 ILE A O 1
ATOM 800 N N . LEU A 1 103 ? -7.894 10.014 7.368 1.00 95.88 103 LEU A N 1
ATOM 801 C CA . LEU A 1 103 ? -7.905 9.297 8.649 1.00 95.88 103 LEU A CA 1
ATOM 802 C C . LEU A 1 103 ? -7.157 10.063 9.746 1.00 95.88 103 LEU A C 1
ATOM 804 O O . LEU A 1 103 ? -7.673 10.179 10.853 1.00 95.88 103 LEU A O 1
ATOM 808 N N . GLN A 1 104 ? -6.001 10.648 9.424 1.00 96.56 104 GLN A N 1
ATOM 809 C CA . GLN A 1 104 ? -5.252 11.510 10.345 1.00 96.56 104 GLN A CA 1
ATOM 810 C C . GLN A 1 104 ? -6.057 12.753 10.759 1.00 96.56 104 GLN A C 1
ATOM 812 O O . GLN A 1 104 ? -6.046 13.125 11.929 1.00 96.56 104 GLN A O 1
ATOM 817 N N . ILE A 1 105 ? -6.796 13.376 9.834 1.00 96.25 105 ILE A N 1
ATOM 818 C CA . ILE A 1 105 ? -7.672 14.518 10.148 1.00 96.25 105 ILE A CA 1
ATOM 819 C C . ILE A 1 105 ? -8.816 14.093 11.076 1.00 96.25 105 ILE A C 1
ATOM 821 O O . ILE A 1 105 ? -9.087 14.788 12.051 1.00 96.25 105 ILE A O 1
ATOM 825 N N . ILE A 1 106 ? -9.468 12.956 10.801 1.00 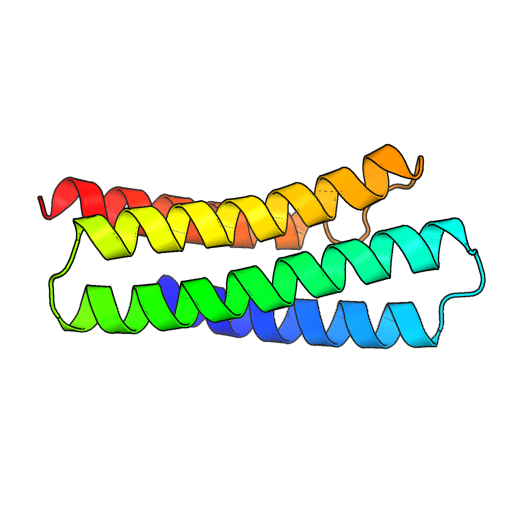93.69 106 ILE A N 1
ATOM 826 C CA . ILE A 1 106 ? -10.546 12.419 11.651 1.00 93.69 106 ILE A CA 1
ATOM 827 C C . ILE A 1 106 ? -10.026 12.152 13.065 1.00 93.69 106 ILE A C 1
ATOM 829 O O . ILE A 1 106 ? -10.659 12.567 14.033 1.00 93.69 106 ILE A O 1
ATOM 833 N N . ALA A 1 107 ? -8.869 11.500 13.177 1.00 95.06 107 ALA A N 1
ATOM 834 C CA . ALA A 1 107 ? -8.213 11.226 14.447 1.00 95.06 107 ALA A CA 1
ATOM 835 C C . ALA A 1 107 ? -7.936 12.510 15.239 1.00 95.06 107 ALA A C 1
ATOM 837 O O . ALA A 1 107 ? -8.333 12.624 16.393 1.00 95.06 107 ALA A O 1
ATOM 838 N N . ASN A 1 108 ? -7.320 13.503 14.595 1.00 93.75 108 ASN A N 1
ATOM 839 C CA . ASN A 1 108 ? -6.954 14.761 15.240 1.00 93.75 108 ASN A CA 1
ATOM 840 C C . ASN A 1 108 ? -8.171 15.616 15.638 1.00 93.75 108 ASN A C 1
ATOM 842 O O . ASN A 1 108 ? -8.111 16.346 16.616 1.00 93.75 108 ASN A O 1
ATOM 846 N N . ALA A 1 109 ? -9.275 15.540 14.889 1.00 92.44 109 ALA A N 1
ATOM 847 C CA . ALA A 1 109 ? -10.516 16.248 15.216 1.00 92.44 109 ALA A CA 1
ATOM 848 C C . ALA A 1 109 ? -11.341 15.563 16.320 1.00 92.44 109 ALA A C 1
ATOM 850 O O . ALA A 1 109 ? -12.302 16.150 16.811 1.00 92.44 109 ALA A O 1
ATOM 851 N N . SER A 1 110 ? -10.998 14.318 16.661 1.00 86.38 110 SER A N 1
ATOM 852 C CA . SER A 1 110 ? -11.672 13.509 17.685 1.00 86.38 110 SER A CA 1
ATOM 853 C C . SER A 1 110 ? -10.872 13.432 18.992 1.00 86.38 110 SER A C 1
ATOM 855 O O . SER A 1 110 ? -11.248 12.679 19.891 1.00 86.38 110 SER A O 1
ATOM 857 N N . TYR A 1 111 ? -9.767 14.182 19.058 1.00 61.66 111 TYR A N 1
ATOM 858 C CA . TYR A 1 111 ? -8.908 14.357 20.225 1.00 61.66 111 TYR A CA 1
ATOM 859 C C . TYR A 1 111 ? -9.359 15.549 21.075 1.00 61.66 111 TYR A C 1
ATOM 861 O O . TYR A 1 111 ? -9.831 16.549 20.485 1.00 61.66 111 TYR A O 1
#